Protein AF-A0A2B3THN8-F1 (afdb_monomer_lite)

Sequence (90 aa):
QKDIQKPPSAEEYQNLLYTGLNRIFQGFLYKFIIAYLIKQYCMDPAFAQHDTIFSNMIYMYSYSLYLFFDFAGYSSFVIGVSYMMGIKTP

Structure (mmCIF, N/CA/C/O backbone):
data_AF-A0A2B3THN8-F1
#
_entry.id   AF-A0A2B3THN8-F1
#
loop_
_atom_site.group_PDB
_atom_site.id
_atom_site.type_symbol
_atom_site.la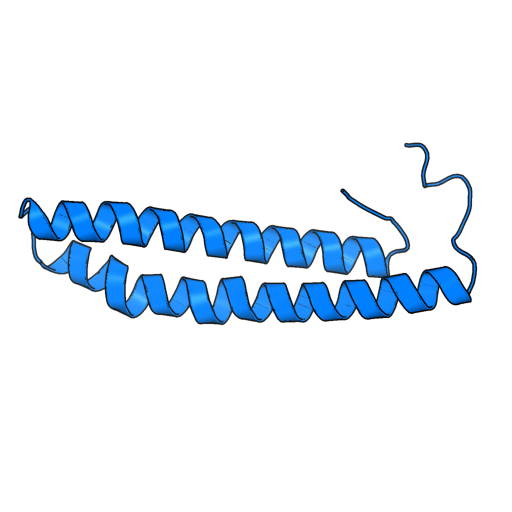bel_atom_id
_atom_site.label_alt_id
_atom_site.label_comp_id
_atom_site.label_asym_id
_atom_site.label_entity_id
_atom_site.label_seq_id
_atom_site.pdbx_PDB_ins_code
_atom_site.Cartn_x
_atom_site.Cartn_y
_atom_site.Cartn_z
_atom_site.occupancy
_atom_site.B_iso_or_equiv
_atom_site.auth_seq_id
_atom_site.auth_comp_id
_atom_site.auth_asym_id
_atom_site.auth_atom_id
_atom_site.pdbx_PDB_model_num
ATOM 1 N N . GLN A 1 1 ? 0.514 -3.700 27.839 1.00 46.03 1 GLN A N 1
ATOM 2 C CA . GLN A 1 1 ? -0.267 -4.349 28.921 1.00 46.03 1 GLN A CA 1
ATOM 3 C C . GLN A 1 1 ? -1.310 -3.430 29.583 1.00 46.03 1 GLN A C 1
ATOM 5 O O . GLN A 1 1 ? -2.132 -3.949 30.324 1.00 46.03 1 GLN A O 1
ATOM 10 N N . LYS A 1 2 ? -1.334 -2.107 29.324 1.00 47.88 2 LYS A N 1
ATOM 11 C CA . LYS A 1 2 ? -2.273 -1.164 29.971 1.00 47.88 2 LYS A CA 1
ATOM 12 C C . LYS A 1 2 ? -3.708 -1.177 29.403 1.00 47.88 2 LYS A C 1
ATOM 14 O O . LYS A 1 2 ? -4.626 -0.864 30.148 1.00 47.88 2 LYS A O 1
ATOM 19 N N . ASP A 1 3 ? -3.916 -1.605 28.154 1.00 51.75 3 ASP A N 1
ATOM 20 C CA . ASP A 1 3 ? -5.227 -1.502 27.474 1.00 51.75 3 ASP A CA 1
ATOM 21 C C . ASP A 1 3 ? -6.221 -2.640 27.767 1.00 51.75 3 ASP A C 1
ATOM 23 O O . ASP A 1 3 ? -7.367 -2.582 27.342 1.00 51.75 3 ASP A O 1
ATOM 27 N N . ILE A 1 4 ? -5.826 -3.670 28.524 1.00 55.44 4 ILE A N 1
ATOM 28 C CA . ILE A 1 4 ? -6.728 -4.787 28.880 1.00 55.44 4 ILE A CA 1
ATOM 29 C C . ILE A 1 4 ? -7.665 -4.400 30.043 1.00 55.44 4 ILE A C 1
ATOM 31 O O . ILE A 1 4 ? -8.687 -5.039 30.269 1.00 55.44 4 ILE A O 1
ATOM 35 N N . GLN A 1 5 ? -7.342 -3.345 30.799 1.00 58.03 5 GLN A N 1
ATOM 36 C CA . GLN A 1 5 ? -8.003 -3.067 32.080 1.00 58.03 5 GLN A CA 1
ATOM 37 C C . GLN A 1 5 ? -9.334 -2.312 31.973 1.00 58.03 5 GLN A C 1
ATOM 39 O O . GLN A 1 5 ? -10.026 -2.180 32.982 1.00 58.03 5 GLN A O 1
ATOM 44 N N . LYS A 1 6 ? -9.726 -1.834 30.786 1.00 68.94 6 LYS A N 1
ATOM 45 C CA . LYS A 1 6 ? -11.023 -1.176 30.602 1.00 68.94 6 LYS A CA 1
ATOM 46 C C . LYS A 1 6 ? -11.580 -1.481 29.208 1.00 68.94 6 LYS A C 1
ATOM 48 O O . LYS A 1 6 ? -11.015 -0.985 28.235 1.00 68.94 6 LYS A O 1
ATOM 53 N N . PRO A 1 7 ? -12.642 -2.297 29.085 1.00 74.75 7 PRO A N 1
ATOM 54 C CA . PRO A 1 7 ? -13.276 -2.513 27.792 1.00 74.75 7 PRO A CA 1
ATOM 55 C C . PRO A 1 7 ? -13.774 -1.166 27.239 1.00 74.75 7 PRO A C 1
ATOM 57 O O . PRO A 1 7 ? -14.253 -0.339 28.027 1.00 74.75 7 PRO A O 1
ATOM 60 N N . PRO A 1 8 ? -13.644 -0.921 25.923 1.00 79.69 8 PRO A N 1
ATOM 61 C CA . PRO A 1 8 ? -14.101 0.321 25.315 1.00 79.69 8 PRO A CA 1
ATOM 62 C C . PRO A 1 8 ? -15.608 0.490 25.511 1.00 79.69 8 PRO A C 1
ATOM 64 O O . PRO A 1 8 ? -16.367 -0.484 25.530 1.00 79.69 8 PRO A O 1
ATOM 67 N N . SER A 1 9 ? -16.051 1.737 25.647 1.00 86.50 9 SER A N 1
ATOM 68 C CA . SER A 1 9 ? -17.481 2.048 25.594 1.00 86.50 9 SER A CA 1
ATOM 69 C C . SER A 1 9 ? -18.068 1.670 24.226 1.00 86.50 9 SER A C 1
ATOM 71 O O . SER A 1 9 ? -17.343 1.543 23.237 1.00 86.50 9 SER A O 1
ATOM 73 N N . ALA A 1 10 ? -19.391 1.492 24.142 1.00 86.31 10 ALA A N 1
ATOM 74 C CA . ALA A 1 10 ? -20.048 1.105 22.890 1.00 86.31 10 ALA A CA 1
ATOM 75 C C . ALA A 1 10 ? -19.739 2.078 21.733 1.00 86.31 10 ALA A C 1
ATOM 77 O O . ALA A 1 10 ? -19.516 1.644 20.605 1.00 86.31 10 ALA A O 1
ATOM 78 N N . GLU A 1 11 ? -19.666 3.378 22.024 1.00 88.75 11 GLU A N 1
ATOM 79 C CA . GLU A 1 11 ? -19.339 4.424 21.050 1.00 88.75 11 GLU A CA 1
ATOM 80 C C . GLU A 1 11 ? -17.863 4.375 20.614 1.00 88.75 11 GLU A C 1
ATOM 82 O O . GLU A 1 11 ? -17.551 4.443 19.424 1.00 88.75 11 GLU A O 1
ATOM 87 N N . GLU A 1 12 ? -16.930 4.183 21.551 1.00 87.75 12 GLU A N 1
ATOM 88 C CA . GLU A 1 12 ? -15.509 4.000 21.221 1.00 87.75 12 GLU A CA 1
ATOM 89 C C . GLU A 1 12 ? -15.287 2.738 20.384 1.00 87.75 12 GLU A C 1
ATOM 91 O O . GLU A 1 12 ? -14.505 2.755 19.433 1.00 87.75 12 GLU A O 1
ATOM 96 N N . TYR A 1 13 ? -16.004 1.655 20.690 1.00 89.75 13 TYR A N 1
ATOM 97 C CA . TYR A 1 13 ? -15.921 0.416 19.927 1.00 89.75 13 TYR A CA 1
ATOM 98 C C . TYR A 1 13 ? -16.455 0.576 18.500 1.00 89.75 13 TYR A C 1
ATOM 100 O O . TYR A 1 13 ? -15.819 0.099 17.563 1.00 89.75 13 TYR A O 1
ATOM 108 N N . GLN A 1 14 ? -17.562 1.300 18.298 1.00 91.06 14 GLN A N 1
ATOM 109 C CA . GLN A 1 14 ? -18.062 1.617 16.952 1.00 91.06 14 GLN A CA 1
ATOM 110 C C . GLN A 1 14 ? -17.023 2.387 16.125 1.00 91.06 14 GLN A C 1
ATOM 112 O O . GLN A 1 14 ? -16.781 2.056 14.962 1.00 91.06 14 GLN A O 1
ATOM 117 N N . ASN A 1 15 ? -16.349 3.363 16.738 1.00 91.81 15 ASN A N 1
ATOM 118 C CA . ASN A 1 15 ? -15.276 4.114 16.086 1.00 91.81 15 ASN A CA 1
ATOM 119 C C . ASN A 1 15 ? -14.059 3.233 15.753 1.00 91.81 15 ASN A C 1
ATOM 121 O O . ASN A 1 15 ? -13.487 3.345 14.661 1.00 91.81 15 ASN A O 1
ATOM 125 N N . LEU A 1 16 ? -13.668 2.334 16.663 1.00 91.94 16 LEU A N 1
ATOM 126 C CA . LEU A 1 16 ? -12.587 1.372 16.432 1.00 91.94 16 LEU A CA 1
ATOM 127 C C . LEU A 1 16 ? -12.942 0.381 15.323 1.00 91.94 16 LEU A C 1
ATOM 129 O O . LEU A 1 16 ? -12.101 0.122 14.470 1.00 91.94 16 LEU A O 1
ATOM 133 N N . LEU A 1 17 ? -14.181 -0.111 15.274 1.00 93.00 17 LEU A N 1
ATOM 134 C CA . LEU A 1 17 ? -14.667 -0.983 14.207 1.00 93.00 17 LEU A CA 1
ATOM 135 C C . LEU A 1 17 ? -14.603 -0.301 12.842 1.00 93.00 17 LEU A C 1
ATOM 137 O O . LEU A 1 17 ? -14.059 -0.875 11.901 1.00 93.00 17 LEU A O 1
ATOM 141 N N . TYR A 1 18 ? -15.109 0.930 12.734 1.00 94.38 18 TYR A N 1
ATOM 142 C CA . TYR A 1 18 ? -15.074 1.682 11.479 1.00 94.38 18 TYR A CA 1
ATOM 143 C C . TYR A 1 18 ? -13.634 1.931 11.015 1.00 94.38 18 TYR A C 1
ATOM 145 O O . TYR A 1 18 ? -13.277 1.681 9.862 1.00 94.38 18 TYR A O 1
ATOM 153 N N . THR A 1 19 ? -12.777 2.363 11.941 1.00 94.19 19 THR A N 1
ATOM 154 C CA . THR A 1 19 ? -11.359 2.600 11.652 1.00 94.19 19 THR A CA 1
ATOM 155 C C . THR A 1 19 ? -10.651 1.301 11.277 1.00 94.19 19 THR A C 1
ATOM 157 O O . THR A 1 19 ? -9.873 1.278 10.324 1.00 94.19 19 THR A O 1
ATOM 160 N N . GLY A 1 20 ? -10.937 0.211 11.987 1.00 94.81 20 GLY A N 1
ATOM 161 C CA . GLY A 1 20 ? -10.373 -1.106 11.733 1.00 94.81 20 GLY A CA 1
ATOM 162 C C . GLY A 1 20 ? -10.758 -1.628 10.354 1.00 94.81 20 GLY A C 1
ATOM 163 O O . GLY A 1 20 ? -9.886 -2.037 9.592 1.00 94.81 20 GLY A O 1
ATOM 164 N N . LEU A 1 21 ? -12.033 -1.508 9.978 1.00 96.56 21 LEU A N 1
ATOM 165 C CA . LEU A 1 21 ? -12.523 -1.869 8.651 1.00 96.56 21 LEU A CA 1
ATOM 166 C C . LEU A 1 21 ? -11.828 -1.055 7.550 1.00 96.56 21 LEU A C 1
ATOM 168 O O . LEU A 1 21 ? -11.360 -1.623 6.564 1.00 96.56 21 LEU A O 1
ATOM 172 N N . ASN A 1 22 ? -11.686 0.260 7.736 1.00 96.75 22 ASN A N 1
ATOM 173 C CA . ASN A 1 22 ? -10.955 1.104 6.791 1.00 96.75 22 ASN A CA 1
ATOM 174 C C . ASN A 1 22 ? -9.483 0.669 6.654 1.00 96.75 22 ASN A C 1
ATOM 176 O O . ASN A 1 22 ? -8.948 0.626 5.547 1.00 96.75 22 ASN A O 1
ATOM 180 N N . ARG A 1 23 ? -8.830 0.275 7.757 1.00 96.38 23 ARG A N 1
ATOM 181 C CA . ARG A 1 23 ? -7.463 -0.273 7.728 1.00 96.38 23 ARG A CA 1
ATOM 182 C C . ARG A 1 23 ? -7.378 -1.601 6.981 1.00 96.38 23 ARG A C 1
ATOM 184 O O . ARG A 1 23 ? -6.413 -1.804 6.251 1.00 96.38 23 ARG A O 1
ATOM 191 N N . ILE A 1 24 ? -8.387 -2.466 7.083 1.00 97.44 24 ILE A N 1
ATOM 192 C CA . ILE A 1 24 ? -8.459 -3.690 6.275 1.00 97.44 24 ILE A CA 1
ATOM 193 C C . ILE A 1 24 ? -8.514 -3.343 4.779 1.00 97.44 24 ILE A C 1
ATOM 195 O O . ILE A 1 24 ? -7.711 -3.863 4.005 1.00 97.44 24 ILE A O 1
ATOM 199 N N . PHE A 1 25 ? -9.390 -2.424 4.360 1.00 97.69 25 PHE A N 1
ATOM 200 C CA . PHE A 1 25 ? -9.455 -1.987 2.957 1.00 97.69 25 PHE A CA 1
ATOM 201 C C . PHE A 1 25 ? -8.157 -1.321 2.480 1.00 97.69 25 PHE A C 1
ATOM 203 O O . PHE A 1 25 ? -7.700 -1.590 1.368 1.00 97.69 25 PHE A O 1
ATOM 210 N N . GLN A 1 26 ? -7.514 -0.517 3.328 1.00 97.38 26 GLN A N 1
ATOM 211 C CA . GLN A 1 26 ? -6.193 0.044 3.045 1.00 97.38 26 GLN A CA 1
ATOM 212 C C . GLN A 1 26 ? -5.133 -1.055 2.881 1.00 97.38 26 GLN A C 1
ATOM 214 O O . GLN A 1 26 ? -4.316 -0.988 1.96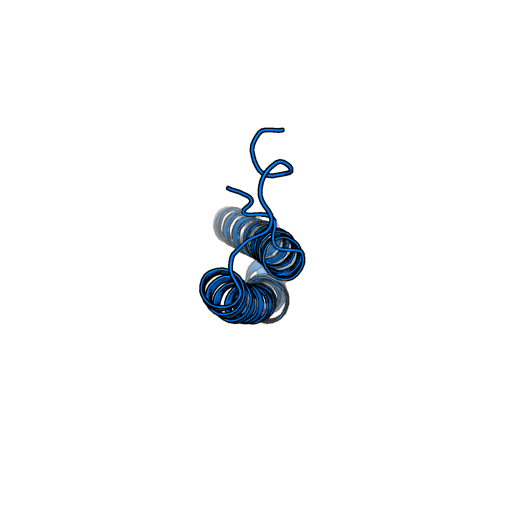5 1.00 97.38 26 GLN A O 1
ATOM 219 N N . GLY A 1 27 ? -5.178 -2.097 3.716 1.00 97.56 27 GLY A N 1
ATOM 220 C CA . GLY A 1 27 ? -4.329 -3.277 3.587 1.00 97.56 27 GLY A CA 1
ATOM 221 C C . GLY A 1 27 ? -4.518 -3.978 2.243 1.00 97.56 27 GLY A C 1
ATOM 222 O O . GLY A 1 27 ? -3.532 -4.323 1.588 1.00 97.56 27 GLY A O 1
ATOM 223 N N . PHE A 1 28 ? -5.770 -4.112 1.786 1.00 98.00 28 PHE A N 1
ATOM 224 C CA . PHE A 1 28 ? -6.071 -4.672 0.468 1.00 98.00 28 PHE A CA 1
ATOM 225 C C . PHE A 1 28 ? -5.476 -3.837 -0.664 1.00 98.00 28 PHE A C 1
ATOM 227 O O . PHE A 1 28 ? -4.794 -4.379 -1.537 1.00 98.00 28 PHE A O 1
ATOM 234 N N . LEU A 1 29 ? -5.688 -2.521 -0.617 1.00 98.06 29 LEU A N 1
ATOM 235 C CA . LEU A 1 29 ? -5.138 -1.587 -1.593 1.00 98.06 29 LEU A CA 1
ATOM 236 C C . LEU A 1 29 ? -3.606 -1.669 -1.649 1.00 98.06 29 LEU A C 1
ATOM 238 O O . LEU A 1 29 ? -3.032 -1.735 -2.732 1.00 98.06 29 LEU A O 1
ATOM 242 N N . TYR A 1 30 ? -2.933 -1.695 -0.501 1.00 98.00 30 TYR A N 1
ATOM 243 C CA . TYR A 1 30 ? -1.473 -1.703 -0.454 1.00 98.00 30 TYR A CA 1
ATOM 244 C C . TYR A 1 30 ? -0.883 -3.035 -0.913 1.00 98.00 30 TYR A C 1
ATOM 246 O O . TYR A 1 30 ? -0.049 -3.046 -1.816 1.00 98.00 30 TYR A O 1
ATOM 254 N N . LYS A 1 31 ? -1.335 -4.156 -0.344 1.00 96.19 31 LYS A N 1
ATOM 255 C CA . LYS A 1 31 ? -0.719 -5.468 -0.580 1.00 96.19 31 LYS A CA 1
ATOM 256 C C . LYS A 1 31 ? -1.118 -6.082 -1.920 1.00 96.19 31 LYS A C 1
ATOM 258 O O . LYS A 1 31 ? -0.268 -6.578 -2.652 1.00 96.19 31 LYS A O 1
ATOM 263 N N . PHE A 1 32 ? -2.409 -6.080 -2.243 1.00 96.25 32 PHE A N 1
ATOM 264 C CA . PHE A 1 32 ? -2.919 -6.860 -3.376 1.00 96.25 32 PHE A CA 1
ATOM 265 C C . PHE A 1 32 ? -3.082 -6.048 -4.655 1.00 96.25 32 PHE A C 1
ATOM 267 O O . PHE A 1 32 ? -3.160 -6.635 -5.728 1.00 96.25 32 PHE A O 1
ATOM 274 N N . ILE A 1 33 ? -3.118 -4.718 -4.555 1.00 97.56 33 ILE A N 1
ATOM 275 C CA . ILE A 1 33 ? -3.199 -3.843 -5.726 1.00 97.56 33 ILE A CA 1
ATOM 276 C C . ILE A 1 33 ? -1.840 -3.187 -5.955 1.00 97.56 33 ILE A C 1
ATOM 278 O O . ILE A 1 33 ? -1.149 -3.544 -6.901 1.00 97.56 33 ILE A O 1
ATOM 282 N N . ILE A 1 34 ? -1.410 -2.271 -5.085 1.00 97.75 34 ILE A N 1
ATOM 283 C CA . ILE A 1 34 ? -0.218 -1.450 -5.346 1.00 97.75 34 ILE A CA 1
ATOM 284 C C . ILE A 1 34 ? 1.061 -2.295 -5.377 1.00 97.75 34 ILE A C 1
ATOM 286 O O . ILE A 1 34 ? 1.794 -2.238 -6.364 1.00 97.75 34 ILE A O 1
ATOM 290 N N . ALA A 1 35 ? 1.329 -3.102 -4.345 1.00 97.62 35 ALA A N 1
ATOM 291 C CA . ALA A 1 35 ? 2.529 -3.939 -4.314 1.00 97.62 35 ALA A CA 1
ATOM 292 C C . ALA A 1 35 ? 2.542 -4.940 -5.482 1.00 97.62 35 ALA A C 1
ATOM 294 O O . ALA A 1 35 ? 3.568 -5.099 -6.142 1.00 97.62 35 ALA A O 1
ATOM 295 N N . TYR A 1 36 ? 1.394 -5.546 -5.806 1.00 97.50 36 TYR A N 1
ATOM 296 C CA . TYR A 1 36 ? 1.271 -6.431 -6.967 1.00 97.50 36 TYR A CA 1
ATOM 297 C C . TYR A 1 36 ? 1.612 -5.718 -8.284 1.00 97.50 36 TYR A C 1
ATOM 299 O O . TYR A 1 36 ? 2.417 -6.231 -9.058 1.00 97.50 36 TYR A O 1
ATOM 307 N N . LEU A 1 37 ? 1.060 -4.523 -8.523 1.00 97.81 37 LEU A N 1
ATOM 308 C CA . LEU A 1 37 ? 1.335 -3.747 -9.735 1.00 97.81 37 LEU A CA 1
ATOM 309 C C . LEU A 1 37 ? 2.818 -3.364 -9.839 1.00 97.81 37 LEU A C 1
ATOM 311 O O . LEU A 1 37 ? 3.408 -3.515 -10.907 1.00 97.81 37 LEU A O 1
ATOM 315 N N . ILE A 1 38 ? 3.439 -2.926 -8.739 1.00 96.75 38 ILE A N 1
ATOM 316 C CA . ILE A 1 38 ? 4.875 -2.608 -8.711 1.00 96.75 38 ILE A CA 1
ATOM 317 C C . ILE A 1 38 ? 5.698 -3.852 -9.043 1.00 96.75 38 ILE A C 1
ATOM 319 O O . ILE A 1 38 ? 6.620 -3.786 -9.858 1.00 96.75 38 ILE A O 1
ATOM 323 N N . LYS A 1 39 ? 5.362 -4.996 -8.443 1.00 96.00 39 LYS A N 1
ATOM 324 C CA . LYS A 1 39 ? 6.063 -6.249 -8.702 1.00 96.00 39 LYS A CA 1
ATOM 325 C C . LYS A 1 39 ? 5.951 -6.645 -10.177 1.00 96.00 39 LYS A C 1
ATOM 327 O O . LYS A 1 39 ? 6.967 -6.818 -10.843 1.00 96.00 39 LYS A O 1
ATOM 332 N N . GLN A 1 40 ? 4.723 -6.736 -10.681 1.00 96.25 40 GLN A N 1
ATOM 333 C CA . GLN A 1 40 ? 4.415 -7.253 -12.011 1.00 96.25 40 GLN A CA 1
ATOM 334 C C . GLN A 1 40 ? 4.940 -6.355 -13.138 1.00 96.25 40 GLN A C 1
ATOM 336 O O . GLN A 1 40 ? 5.413 -6.865 -14.152 1.00 96.25 40 GLN A O 1
ATOM 341 N N . TYR A 1 41 ? 4.831 -5.032 -12.988 1.00 95.56 41 TYR A N 1
ATOM 342 C CA . TYR A 1 41 ? 5.100 -4.089 -14.079 1.00 95.56 41 TYR A CA 1
ATOM 343 C C . TYR A 1 41 ? 6.414 -3.321 -13.943 1.00 95.56 41 TYR A C 1
ATOM 345 O O . TYR A 1 41 ? 6.911 -2.820 -14.948 1.00 95.56 41 TYR A O 1
ATOM 353 N N . CYS A 1 42 ? 6.999 -3.241 -12.746 1.00 93.31 42 CYS A N 1
ATOM 354 C CA . CYS A 1 42 ? 8.258 -2.521 -12.537 1.00 93.31 42 CYS A CA 1
ATOM 355 C C . CYS A 1 42 ? 9.399 -3.472 -12.162 1.00 93.31 42 CYS A C 1
ATOM 357 O O . CYS A 1 42 ? 10.453 -3.446 -12.792 1.00 93.31 42 CYS A O 1
ATOM 359 N N . MET A 1 43 ? 9.190 -4.333 -11.163 1.00 92.75 43 MET A N 1
ATOM 360 C CA . MET A 1 43 ? 10.252 -5.171 -10.601 1.00 92.75 43 MET A CA 1
ATOM 361 C C . MET A 1 43 ? 10.614 -6.357 -11.501 1.00 92.75 43 MET A C 1
ATOM 363 O O . MET A 1 43 ? 11.776 -6.503 -11.877 1.00 92.75 43 MET A O 1
ATOM 367 N N . ASP A 1 44 ? 9.630 -7.180 -11.875 1.00 93.06 44 ASP A N 1
ATOM 368 C CA . ASP A 1 44 ? 9.853 -8.381 -12.686 1.00 93.06 44 ASP A CA 1
ATOM 369 C C . ASP A 1 44 ? 10.442 -8.030 -14.077 1.00 93.06 44 ASP A C 1
ATOM 371 O O . ASP A 1 44 ? 11.410 -8.674 -14.493 1.00 93.06 44 ASP A O 1
ATOM 375 N N . PRO A 1 45 ? 9.978 -6.971 -14.782 1.00 91.19 45 PRO A N 1
ATOM 376 C CA . PRO A 1 45 ? 10.584 -6.560 -16.051 1.00 91.19 45 PRO A CA 1
ATOM 377 C C . PRO A 1 45 ? 12.002 -6.000 -15.905 1.00 91.19 45 PRO A C 1
ATOM 379 O O . PRO A 1 45 ? 12.831 -6.224 -16.786 1.00 91.19 45 PRO A O 1
ATOM 382 N N . ALA A 1 46 ? 12.299 -5.285 -14.813 1.00 88.69 46 ALA A N 1
ATOM 383 C CA . ALA A 1 46 ? 13.645 -4.773 -14.557 1.00 88.69 46 ALA A CA 1
ATOM 384 C C . ALA A 1 46 ? 14.641 -5.912 -14.302 1.00 88.69 46 ALA A C 1
ATOM 386 O O . ALA A 1 46 ? 15.766 -5.860 -14.791 1.00 88.69 46 ALA A O 1
ATOM 387 N N . PHE A 1 47 ? 14.205 -6.966 -13.609 1.00 85.19 47 PHE A N 1
ATOM 388 C CA . PHE A 1 47 ? 15.006 -8.168 -13.389 1.00 85.19 47 PHE A CA 1
ATOM 389 C C . PHE A 1 47 ? 15.276 -8.941 -14.694 1.00 85.19 47 PHE A C 1
ATOM 391 O O . PHE A 1 47 ? 16.369 -9.460 -14.901 1.00 85.19 47 PHE A O 1
ATOM 398 N N . ALA A 1 48 ? 14.300 -8.984 -15.607 1.00 85.25 48 ALA A N 1
ATOM 399 C CA . ALA A 1 48 ? 14.419 -9.700 -16.878 1.00 85.25 48 ALA A CA 1
ATOM 400 C C . ALA A 1 48 ? 15.354 -9.028 -17.908 1.00 85.25 48 ALA A C 1
ATOM 402 O O . ALA A 1 48 ? 15.828 -9.699 -18.820 1.00 85.25 48 ALA A O 1
ATOM 403 N N . GLN A 1 49 ? 15.635 -7.724 -17.787 1.00 77.38 49 GLN A N 1
ATOM 404 C CA . GLN A 1 49 ? 16.426 -6.958 -18.769 1.00 77.38 49 GLN A CA 1
ATOM 405 C C . GLN A 1 49 ? 17.960 -7.088 -18.627 1.00 77.38 49 GLN A C 1
ATOM 407 O O . GLN A 1 49 ? 18.686 -6.360 -19.303 1.00 77.38 49 GLN A O 1
ATOM 412 N N . HIS A 1 50 ? 18.462 -8.027 -17.812 1.00 68.25 50 HIS A N 1
ATOM 413 C CA . HIS A 1 50 ? 19.891 -8.222 -17.493 1.00 68.25 50 HIS A CA 1
ATOM 414 C C . HIS A 1 50 ? 20.566 -7.003 -16.815 1.00 68.25 50 HIS A C 1
ATOM 416 O O . HIS A 1 50 ? 20.018 -5.901 -16.812 1.00 68.25 50 HIS A O 1
ATOM 422 N N . ASP A 1 51 ? 21.748 -7.211 -16.208 1.00 71.38 51 ASP A N 1
ATOM 423 C CA . ASP A 1 51 ? 22.490 -6.310 -15.289 1.00 71.38 51 ASP A CA 1
ATOM 424 C C . ASP A 1 51 ? 23.030 -5.001 -15.904 1.00 71.38 51 ASP A C 1
ATOM 426 O O . ASP A 1 51 ? 24.186 -4.607 -15.739 1.00 71.38 51 ASP A O 1
ATOM 430 N N . THR A 1 52 ? 22.185 -4.264 -16.610 1.00 86.81 52 THR A N 1
ATOM 431 C CA . THR A 1 52 ? 22.489 -2.894 -17.005 1.00 86.81 52 THR A CA 1
ATOM 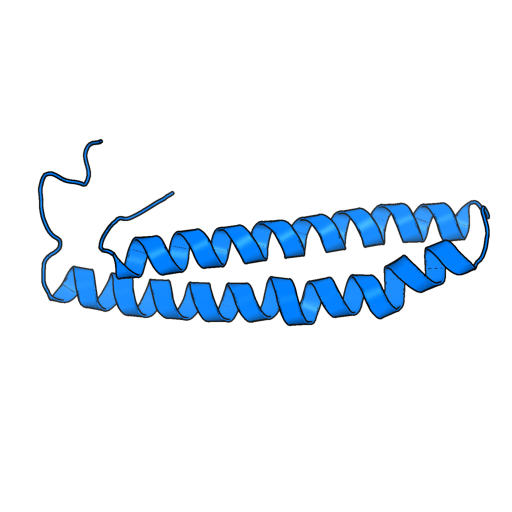432 C C . THR A 1 52 ? 22.421 -1.992 -15.767 1.00 86.81 52 THR A C 1
ATOM 434 O O . THR A 1 52 ? 21.616 -2.202 -14.861 1.00 86.81 52 THR A O 1
ATOM 437 N N . ILE A 1 53 ? 23.232 -0.933 -15.708 1.00 88.19 53 ILE A N 1
ATOM 438 C CA . ILE A 1 53 ? 23.183 0.036 -14.592 1.00 88.19 53 ILE A CA 1
ATOM 439 C C . ILE A 1 53 ? 21.765 0.614 -14.428 1.00 88.19 53 ILE A C 1
ATOM 441 O O . ILE A 1 53 ? 21.278 0.800 -13.314 1.00 88.19 53 ILE A O 1
ATOM 445 N N . PHE A 1 54 ? 21.076 0.854 -15.545 1.00 88.81 54 PHE A N 1
ATOM 446 C CA . PHE A 1 54 ? 19.726 1.408 -15.550 1.00 88.81 54 PHE A CA 1
ATOM 447 C C . PHE A 1 54 ? 18.663 0.429 -15.024 1.00 88.81 54 PHE A C 1
ATOM 449 O O . PHE A 1 54 ? 17.836 0.821 -14.201 1.00 88.81 54 PHE A O 1
ATOM 456 N N . SER A 1 55 ? 18.700 -0.844 -15.438 1.00 89.31 55 SER A N 1
ATOM 457 C CA . SER A 1 55 ? 17.773 -1.871 -14.939 1.00 89.31 55 SER A CA 1
ATOM 458 C C . SER A 1 55 ? 17.993 -2.138 -13.451 1.00 89.31 55 SER A C 1
ATOM 460 O O . SER A 1 55 ? 17.023 -2.207 -12.699 1.00 89.31 55 SER A O 1
ATOM 462 N N . ASN A 1 56 ? 19.249 -2.156 -12.998 1.00 89.88 56 ASN A N 1
ATOM 463 C CA . ASN A 1 56 ? 19.597 -2.251 -11.581 1.00 89.88 56 ASN A CA 1
ATOM 464 C C . ASN A 1 56 ? 19.047 -1.077 -10.757 1.00 89.88 56 ASN A C 1
ATOM 466 O O . ASN A 1 56 ? 18.499 -1.280 -9.672 1.00 89.88 56 ASN A O 1
ATOM 470 N N . MET A 1 57 ? 19.121 0.149 -11.282 1.00 92.75 57 MET A N 1
ATOM 471 C CA . MET A 1 57 ? 18.543 1.320 -10.621 1.00 92.75 57 MET A CA 1
ATOM 472 C C . MET A 1 57 ? 17.016 1.206 -10.506 1.00 92.75 57 MET A C 1
ATOM 474 O O . MET A 1 57 ? 16.468 1.407 -9.422 1.00 92.75 57 MET A O 1
ATOM 478 N N . ILE A 1 58 ? 16.323 0.831 -11.589 1.00 92.88 58 ILE A N 1
ATOM 479 C CA . ILE A 1 58 ? 14.867 0.612 -11.565 1.00 92.88 58 ILE A CA 1
ATOM 480 C C . ILE A 1 58 ? 14.506 -0.488 -10.569 1.00 92.88 58 ILE A C 1
ATOM 482 O O . ILE A 1 58 ? 13.567 -0.316 -9.788 1.00 92.88 58 ILE A O 1
ATOM 486 N N . TYR A 1 59 ? 15.247 -1.594 -10.569 1.00 94.06 59 TYR A N 1
ATOM 487 C CA . TYR A 1 59 ? 15.010 -2.710 -9.665 1.00 94.06 59 TYR A CA 1
ATOM 488 C C . TYR A 1 59 ? 15.155 -2.279 -8.201 1.00 94.06 59 TYR A C 1
ATOM 490 O O . TYR A 1 59 ? 14.271 -2.568 -7.400 1.00 94.06 59 TYR A O 1
ATOM 498 N N . MET A 1 60 ? 16.192 -1.511 -7.853 1.00 93.88 60 MET A N 1
ATOM 499 C CA . MET A 1 60 ? 16.419 -1.027 -6.485 1.00 93.88 60 MET A CA 1
ATOM 500 C C . MET A 1 60 ? 15.240 -0.196 -5.952 1.00 93.88 60 MET A C 1
ATOM 502 O O . MET A 1 60 ? 14.756 -0.439 -4.840 1.00 93.88 60 MET A O 1
ATOM 506 N N . TYR A 1 61 ? 14.740 0.760 -6.743 1.00 95.62 61 TYR A N 1
ATOM 507 C CA . TYR A 1 61 ? 13.593 1.582 -6.343 1.00 95.62 61 TYR A CA 1
ATOM 508 C C . TYR A 1 61 ? 12.282 0.792 -6.348 1.00 95.62 61 TYR A C 1
ATOM 510 O O . TYR A 1 61 ? 11.497 0.907 -5.407 1.00 95.62 61 TYR A O 1
ATOM 518 N N . SER A 1 62 ? 12.057 -0.045 -7.364 1.00 96.06 62 SER A N 1
ATOM 519 C CA . SER A 1 62 ? 10.842 -0.863 -7.476 1.00 96.06 62 SER A CA 1
ATOM 520 C C . SER A 1 62 ? 10.743 -1.869 -6.335 1.00 96.06 62 SER A C 1
ATOM 522 O O . SER A 1 62 ? 9.687 -1.994 -5.725 1.00 96.06 62 SER A O 1
ATOM 524 N N . TYR A 1 63 ? 11.850 -2.530 -5.992 1.00 95.81 63 TYR A N 1
ATOM 525 C CA . TYR A 1 63 ? 11.925 -3.455 -4.867 1.00 95.81 63 TYR A CA 1
ATOM 526 C C . TYR A 1 63 ? 11.663 -2.743 -3.536 1.00 95.81 63 TYR A C 1
ATOM 528 O O . TYR A 1 63 ? 10.874 -3.224 -2.729 1.00 95.81 63 TYR A O 1
ATOM 536 N N . SER A 1 64 ? 12.261 -1.567 -3.320 1.00 96.69 64 SER A N 1
ATOM 537 C CA . SER A 1 64 ? 12.049 -0.785 -2.092 1.00 96.69 64 SER A CA 1
ATOM 538 C C . SER A 1 64 ? 10.589 -0.349 -1.934 1.00 96.69 64 SER A C 1
ATOM 540 O O . SER A 1 64 ? 10.018 -0.458 -0.850 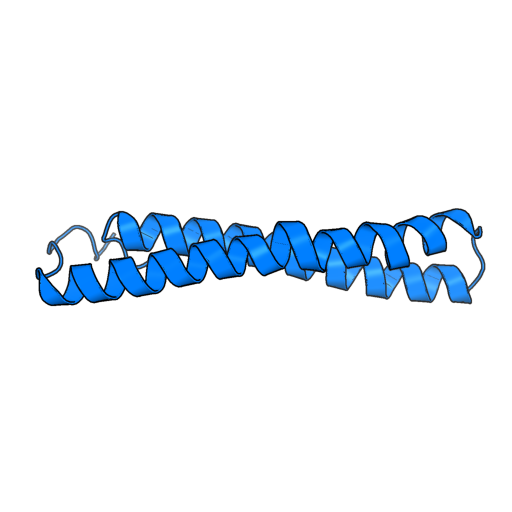1.00 96.69 64 SER A O 1
ATOM 542 N N . LEU A 1 65 ? 9.961 0.105 -3.024 1.00 97.00 65 LEU A N 1
ATOM 543 C CA . LEU A 1 65 ? 8.547 0.483 -3.041 1.00 97.00 65 LEU A CA 1
ATOM 544 C C . LEU A 1 65 ? 7.630 -0.728 -2.842 1.00 97.00 65 LEU A C 1
ATOM 546 O O . LEU A 1 65 ? 6.708 -0.663 -2.031 1.00 97.00 65 LEU A O 1
ATOM 550 N N . TYR A 1 66 ? 7.896 -1.837 -3.534 1.00 97.88 66 TYR A N 1
ATOM 551 C CA . TYR A 1 66 ? 7.185 -3.100 -3.339 1.00 97.88 66 TYR A CA 1
ATOM 552 C C . TYR A 1 66 ? 7.228 -3.530 -1.869 1.00 97.88 66 TYR A C 1
ATOM 554 O O . TYR A 1 66 ? 6.185 -3.779 -1.267 1.00 97.88 66 TYR A O 1
ATOM 562 N N . LEU A 1 67 ? 8.426 -3.542 -1.278 1.00 97.31 67 LEU A N 1
ATOM 563 C CA . LEU A 1 67 ? 8.652 -3.941 0.106 1.00 97.31 67 LEU A CA 1
ATOM 564 C C . LEU A 1 67 ? 7.903 -3.027 1.082 1.00 97.31 67 LEU A C 1
ATOM 566 O O . LEU A 1 67 ? 7.267 -3.512 2.016 1.00 97.31 67 LEU A O 1
ATOM 570 N N . PHE A 1 68 ? 7.926 -1.711 0.842 1.00 97.88 68 PHE A N 1
ATOM 571 C CA . PHE A 1 68 ? 7.162 -0.747 1.630 1.00 97.88 68 PHE A CA 1
ATOM 572 C C . PHE A 1 68 ? 5.663 -1.064 1.618 1.00 97.88 68 PHE A C 1
ATOM 574 O O . PHE A 1 68 ? 5.059 -1.160 2.685 1.00 97.88 68 PHE A O 1
ATOM 581 N N . PHE A 1 69 ? 5.057 -1.249 0.442 1.00 97.81 69 PHE A N 1
ATOM 582 C CA . PHE A 1 69 ? 3.617 -1.503 0.345 1.00 97.81 69 PHE A CA 1
ATOM 583 C C . PHE A 1 69 ? 3.218 -2.887 0.862 1.00 97.81 69 PHE A C 1
ATOM 585 O O . PHE A 1 69 ? 2.149 -3.016 1.459 1.00 97.81 69 PHE A O 1
ATOM 592 N N . ASP A 1 70 ? 4.066 -3.905 0.704 1.00 97.62 70 ASP A N 1
ATOM 593 C CA . ASP A 1 70 ? 3.800 -5.232 1.261 1.00 97.62 70 ASP A CA 1
ATOM 594 C C . ASP A 1 70 ? 3.779 -5.201 2.800 1.00 97.62 70 ASP A C 1
ATOM 596 O O . ASP A 1 70 ? 2.811 -5.661 3.419 1.00 97.62 70 ASP A O 1
ATOM 600 N N . PHE A 1 71 ? 4.778 -4.562 3.424 1.00 97.62 71 PHE A N 1
ATOM 601 C CA . PHE A 1 71 ? 4.818 -4.393 4.879 1.00 97.62 71 PHE A CA 1
ATOM 602 C C . PHE A 1 71 ? 3.732 -3.451 5.395 1.00 97.62 71 PHE A C 1
ATOM 604 O O . PHE A 1 71 ? 3.059 -3.778 6.369 1.00 97.62 71 PHE A O 1
ATOM 611 N N . ALA A 1 72 ? 3.513 -2.305 4.750 1.00 97.25 72 ALA A N 1
ATOM 612 C CA . ALA A 1 72 ? 2.466 -1.367 5.150 1.00 97.25 72 ALA A CA 1
ATOM 613 C C . ALA A 1 72 ? 1.069 -1.994 5.022 1.00 97.25 72 ALA A C 1
ATOM 615 O O . ALA A 1 72 ? 0.196 -1.745 5.859 1.00 97.25 72 ALA A O 1
ATOM 616 N N . GLY A 1 73 ? 0.856 -2.834 4.005 1.00 97.31 73 GLY A N 1
ATOM 617 C CA . GLY A 1 73 ? -0.370 -3.603 3.836 1.00 97.31 73 GLY A CA 1
ATOM 618 C C . GLY A 1 73 ? -0.574 -4.609 4.967 1.00 97.31 73 GLY A C 1
ATOM 619 O O . GLY A 1 73 ? -1.641 -4.629 5.580 1.00 97.31 73 GLY A O 1
ATOM 620 N N . TYR A 1 74 ? 0.464 -5.380 5.312 1.00 96.19 74 TYR A N 1
ATOM 621 C CA . TYR A 1 74 ? 0.425 -6.300 6.452 1.00 96.19 74 TYR A CA 1
ATOM 622 C C . TYR A 1 74 ? 0.158 -5.576 7.781 1.00 96.19 74 TYR A C 1
ATOM 624 O O . TYR A 1 74 ? -0.744 -5.967 8.522 1.00 96.19 74 TYR A O 1
ATOM 632 N N . SER A 1 75 ? 0.863 -4.475 8.053 1.00 96.44 75 SER A N 1
ATOM 633 C CA . SER A 1 75 ? 0.639 -3.652 9.248 1.00 96.44 75 SER A CA 1
ATOM 634 C C . SER A 1 75 ? -0.789 -3.112 9.309 1.00 96.44 75 SER A C 1
ATOM 636 O O . SER A 1 75 ? -1.411 -3.139 10.368 1.00 96.44 75 SER A O 1
ATOM 638 N N . SER A 1 76 ? -1.354 -2.689 8.174 1.00 96.81 76 SER A N 1
ATOM 639 C CA . SER A 1 76 ? -2.746 -2.227 8.111 1.00 96.81 76 SER A CA 1
ATOM 640 C C . SER A 1 76 ? -3.735 -3.344 8.461 1.00 96.81 76 SER A C 1
ATOM 642 O O . SER A 1 76 ? -4.700 -3.092 9.180 1.00 96.81 76 SER A O 1
ATOM 644 N N . PHE A 1 77 ? -3.477 -4.589 8.045 1.00 97.00 77 PHE A N 1
ATOM 645 C CA . PHE A 1 77 ? -4.297 -5.730 8.461 1.00 97.00 77 PHE A CA 1
ATOM 646 C C . PHE A 1 77 ? -4.199 -6.009 9.961 1.00 97.00 77 PHE A C 1
ATOM 648 O O . PHE A 1 77 ? -5.228 -6.192 10.609 1.00 97.00 77 PHE A O 1
ATOM 655 N N . VAL A 1 78 ? -2.988 -5.998 10.525 1.00 95.94 78 VAL A N 1
ATOM 656 C CA . VAL A 1 78 ? -2.769 -6.224 11.964 1.00 95.94 78 VAL A CA 1
ATOM 657 C C . VAL A 1 78 ? -3.478 -5.157 12.799 1.00 95.94 78 VAL A C 1
ATOM 659 O O . VAL A 1 78 ? -4.217 -5.495 13.723 1.00 95.94 78 VAL A O 1
ATOM 662 N N . ILE A 1 79 ? -3.319 -3.880 12.438 1.00 94.88 79 ILE A N 1
ATOM 663 C CA . ILE A 1 79 ? -3.998 -2.761 13.106 1.00 94.88 79 ILE A CA 1
ATOM 664 C C . ILE A 1 79 ? -5.518 -2.901 12.954 1.00 94.88 79 ILE A C 1
ATOM 666 O O . ILE A 1 79 ? -6.254 -2.752 13.928 1.00 94.88 79 ILE A O 1
ATOM 670 N N . GLY A 1 80 ? -5.993 -3.242 11.751 1.00 94.62 80 GLY A N 1
ATOM 671 C CA . GLY A 1 80 ? -7.412 -3.446 11.472 1.00 94.62 80 GLY A CA 1
ATOM 672 C C . GLY A 1 80 ? -8.040 -4.518 12.359 1.00 94.62 80 GLY A C 1
ATOM 673 O O . GLY A 1 80 ? -9.043 -4.261 13.024 1.00 94.62 80 GLY A O 1
ATOM 674 N N . VAL A 1 81 ? -7.417 -5.698 12.428 1.00 94.94 81 VAL A N 1
ATOM 675 C CA . VAL A 1 81 ? -7.862 -6.807 13.287 1.00 94.94 81 VAL A CA 1
ATOM 676 C C . VAL A 1 81 ? -7.800 -6.425 14.762 1.00 94.94 81 VAL A C 1
ATOM 678 O O . VAL A 1 81 ? -8.766 -6.645 15.487 1.00 94.94 81 VAL A O 1
ATOM 681 N N . SER A 1 82 ? -6.714 -5.795 15.204 1.00 92.31 82 SER A N 1
ATOM 682 C CA . SER A 1 82 ? -6.565 -5.363 16.594 1.00 92.31 82 SER A CA 1
ATOM 683 C C . SER A 1 82 ? -7.678 -4.401 17.015 1.00 92.31 82 SER A C 1
ATOM 685 O O . SER A 1 82 ? -8.259 -4.565 18.088 1.00 92.31 82 SER A O 1
ATOM 687 N N . TYR A 1 83 ? -8.032 -3.437 16.160 1.00 92.31 83 TYR A N 1
ATOM 688 C CA . TYR A 1 83 ? -9.096 -2.475 16.451 1.00 92.31 83 TYR A CA 1
ATOM 689 C C . TYR A 1 83 ? -10.469 -3.156 16.492 1.00 92.31 83 TYR A C 1
ATOM 691 O O . TYR A 1 83 ? -11.272 -2.844 17.369 1.00 92.31 83 TYR A O 1
ATOM 699 N N . MET A 1 84 ? -10.715 -4.146 15.626 1.00 90.31 84 MET A N 1
ATOM 700 C CA . MET A 1 84 ? -11.930 -4.971 15.686 1.00 90.31 84 MET A CA 1
ATOM 701 C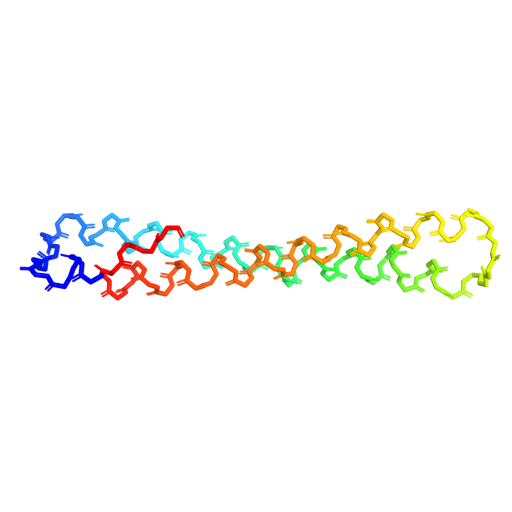 C . MET A 1 84 ? -12.010 -5.825 16.962 1.00 90.31 84 MET A C 1
ATOM 703 O O . MET A 1 84 ? -13.103 -6.056 17.480 1.00 90.31 84 MET A O 1
ATOM 707 N N . MET A 1 85 ? -10.863 -6.233 17.512 1.00 88.94 85 MET A N 1
ATOM 708 C CA . MET A 1 85 ? -10.755 -6.886 18.824 1.00 88.94 85 MET A CA 1
ATOM 709 C C . MET A 1 85 ? -10.859 -5.904 20.006 1.00 88.94 85 MET A C 1
ATOM 711 O O . MET A 1 85 ? -10.764 -6.324 21.156 1.00 88.94 85 MET A O 1
ATOM 715 N N . GLY A 1 86 ? -11.043 -4.603 19.750 1.00 83.62 86 GLY A N 1
ATOM 716 C CA . GLY A 1 86 ? -11.129 -3.568 20.783 1.00 83.62 86 GLY A CA 1
ATOM 717 C C . GLY A 1 86 ? -9.782 -3.176 21.398 1.00 83.62 86 GLY A C 1
ATOM 718 O O . GLY A 1 86 ? -9.758 -2.458 22.394 1.00 83.62 86 GLY A O 1
ATOM 719 N N . ILE A 1 87 ? -8.661 -3.622 20.819 1.00 83.56 87 ILE A N 1
ATOM 720 C CA . ILE A 1 87 ? -7.309 -3.324 21.298 1.00 83.56 87 ILE A CA 1
ATOM 721 C C . ILE A 1 87 ? -6.677 -2.304 20.359 1.00 83.56 87 ILE A C 1
ATOM 723 O O . ILE A 1 87 ? -6.440 -2.576 19.180 1.00 83.56 87 ILE A O 1
ATOM 727 N N . LYS A 1 88 ? -6.349 -1.127 20.883 1.00 81.56 88 LYS A N 1
ATOM 728 C CA . LYS A 1 88 ? -5.682 -0.088 20.102 1.00 81.56 88 LYS A CA 1
ATOM 729 C C . LYS A 1 88 ? -4.175 -0.352 20.038 1.00 81.56 88 LYS A C 1
ATOM 731 O O . LYS A 1 88 ? -3.431 0.035 20.932 1.00 81.56 88 LYS A O 1
ATOM 736 N N . THR A 1 89 ? -3.727 -1.025 18.983 1.00 80.50 89 THR A N 1
ATOM 737 C CA . THR A 1 89 ? -2.298 -1.139 18.652 1.00 80.50 89 THR A CA 1
ATOM 738 C C . THR A 1 89 ? -1.751 0.172 18.066 1.00 80.50 89 THR A C 1
ATOM 740 O O . THR A 1 89 ? -2.521 0.928 17.454 1.00 80.50 89 THR A O 1
ATOM 743 N N . PRO A 1 90 ? -0.454 0.463 18.297 1.00 66.88 90 PRO A N 1
ATOM 744 C CA . PRO A 1 90 ? 0.228 1.634 17.750 1.00 66.88 90 PRO A CA 1
ATOM 745 C C . PRO A 1 90 ? 0.398 1.570 16.229 1.00 66.88 90 PRO A C 1
ATOM 747 O O . PRO A 1 90 ? 0.467 0.447 15.678 1.00 66.88 90 PRO A O 1
#

Secondary structure (DSSP, 8-state)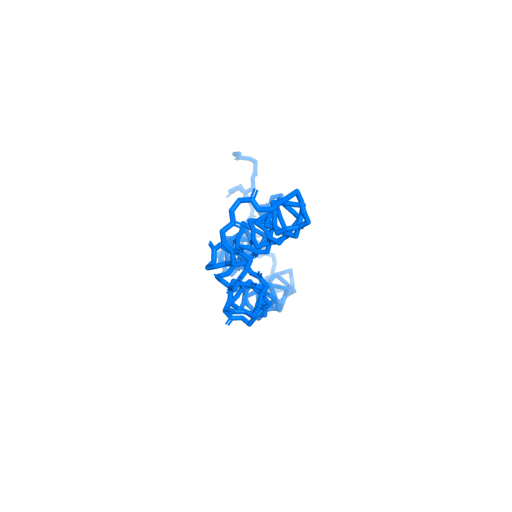:
-GGGGSPPPHHHHHHHHHHHHHHHHHHHIIIIIIHHHHIIIIIHHHHHT-S-HHHHHHHHHHHHHHHHHHHHHHHHHHHHHHHHTT----

Foldseek 3Di:
DPQVPDQDDPVQLVVLLVQLVVLLVLLCCLAVPVLVCLCPPQQVVLVVVPPDPVSVVSNVVSVVSSVVSNVSSVVSNVQSVCSNVRHHDD

Radius of gyration: 18.31 Å; chains: 1; bounding box: 43×14×51 Å

pLDDT: mean 89.59, std 11.63, range [46.03, 98.06]

Organism: Bacillus cereus (NCBI:txid1396)